Protein AF-A0A353U1T4-F1 (afdb_monomer)

Nearest PDB structures (foldseek):
  1feu-assembly1_A  TM=9.089E-01  e=1.796E-09  Thermus thermophilus
  8fn2-assembly1_X  TM=8.139E-01  e=2.703E-08  Borreliella burgdorferi B31
  4v9h-assembly1_BZ  TM=8.025E-01  e=2.457E-07  Thermus thermophilus HB8
  5nrg-assembly1_S  TM=9.027E-01  e=6.946E-06  Staphylococcus aureus subsp. aureus NCTC 8325
  6osi-assembly2_YZ  TM=8.821E-01  e=4.758E-06  Thermus thermophilus HB8

Secondary structure (DSSP, 8-state):
-EE-TTT--EEE-------TTS-EEEEEEEEEES--HHHHTTPEEEES-SEEEEEE-TTT--SSEEEE-TT--TT-EEEGGG---TT-EE-S-TT-EEEEEEPPHHHHHHHTTT-

Sequence (115 aa):
TQFHPVSDELIHIDFLQVFEDVPIVVELPVKLEGLAEGVKAGGKLALEQRKLRVKGLIKDLPDQLIVNISKLALGKTIQVGDLQYPNLELLNAKHSVVSSVKLTRAARAAQQKED

Structure (mmCIF, N/CA/C/O backbone):
data_AF-A0A353U1T4-F1
#
_entry.id   AF-A0A353U1T4-F1
#
loop_
_atom_site.group_PDB
_atom_site.id
_atom_site.type_symbol
_atom_site.label_atom_id
_atom_site.label_alt_id
_atom_site.label_comp_id
_atom_site.label_asym_id
_atom_site.label_entity_id
_atom_site.label_seq_id
_atom_si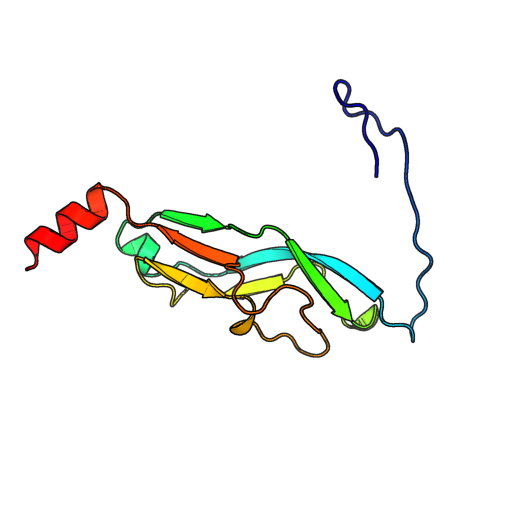te.pdbx_PDB_ins_code
_atom_site.Cartn_x
_atom_site.Cartn_y
_atom_site.Cartn_z
_atom_site.occupancy
_atom_site.B_iso_or_equiv
_atom_site.auth_seq_id
_atom_site.auth_comp_id
_atom_site.auth_asym_id
_atom_site.auth_atom_id
_atom_site.pdbx_PDB_model_num
ATOM 1 N N . THR A 1 1 ? -18.949 2.078 1.351 1.00 84.81 1 THR A N 1
ATOM 2 C CA . THR A 1 1 ? -20.004 2.965 0.825 1.00 84.81 1 THR A CA 1
ATOM 3 C C . THR A 1 1 ? -20.506 2.403 -0.479 1.00 84.81 1 THR A C 1
ATOM 5 O O . THR A 1 1 ? -19.737 1.777 -1.205 1.00 84.81 1 THR A O 1
ATOM 8 N N . GLN A 1 2 ? -21.791 2.586 -0.752 1.00 92.06 2 GLN A N 1
ATOM 9 C CA . GLN A 1 2 ? -22.424 2.135 -1.984 1.00 92.06 2 GLN A CA 1
ATOM 10 C C . GLN A 1 2 ? -22.903 3.351 -2.768 1.00 92.06 2 GLN A C 1
ATOM 12 O O . GLN A 1 2 ? -23.599 4.208 -2.220 1.00 92.06 2 GLN A O 1
ATOM 17 N N . PHE A 1 3 ? -22.536 3.395 -4.044 1.00 95.56 3 PHE A N 1
ATOM 18 C CA . PHE A 1 3 ? -22.961 4.419 -4.990 1.00 95.56 3 PHE A CA 1
ATOM 19 C C . PHE A 1 3 ? -23.870 3.799 -6.049 1.00 95.56 3 PHE A C 1
ATOM 21 O O . PHE A 1 3 ? -23.743 2.612 -6.368 1.00 95.56 3 PHE A O 1
ATOM 28 N N . HIS A 1 4 ? -24.790 4.594 -6.587 1.00 95.69 4 HIS A N 1
ATOM 29 C CA . HIS A 1 4 ? -25.603 4.202 -7.726 1.00 95.69 4 HIS A CA 1
ATOM 30 C C . HIS A 1 4 ? -24.699 4.028 -8.955 1.00 95.69 4 HIS A C 1
ATOM 32 O O . HIS A 1 4 ? -23.968 4.954 -9.297 1.00 95.69 4 HIS A O 1
ATOM 38 N N . PRO A 1 5 ? -24.767 2.899 -9.683 1.00 93.19 5 PRO A N 1
ATOM 39 C CA . PRO A 1 5 ? -23.797 2.544 -10.730 1.00 93.19 5 PRO A CA 1
ATOM 40 C C . PRO A 1 5 ? -23.817 3.433 -11.990 1.00 93.19 5 PRO A C 1
ATOM 42 O O . PRO A 1 5 ? -23.103 3.138 -12.943 1.00 93.19 5 PRO A O 1
ATOM 45 N N . VAL A 1 6 ? -24.658 4.473 -12.029 1.00 96.25 6 VAL A N 1
ATOM 46 C CA . VAL A 1 6 ? -24.873 5.332 -13.213 1.00 96.25 6 VAL A CA 1
ATOM 47 C C . VAL A 1 6 ? -24.873 6.810 -12.837 1.00 96.25 6 VAL A C 1
ATOM 49 O O . VAL A 1 6 ? -24.187 7.589 -13.486 1.00 96.25 6 VAL A O 1
ATOM 52 N N . SER A 1 7 ? -25.635 7.206 -11.811 1.00 95.25 7 SER A N 1
ATOM 53 C CA . SER A 1 7 ? -25.712 8.599 -11.362 1.00 95.25 7 SER A CA 1
ATOM 54 C C . SER A 1 7 ? -24.599 9.001 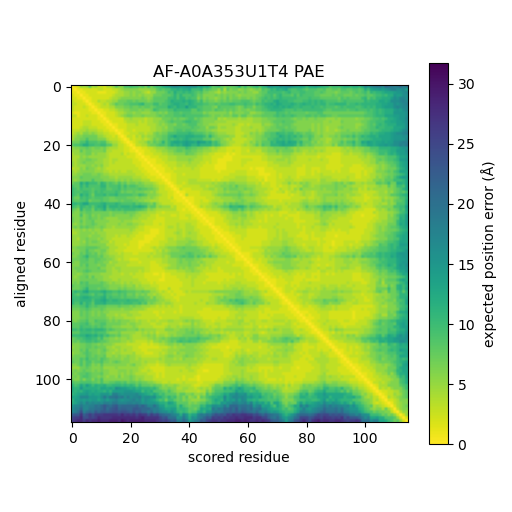-10.390 1.00 95.25 7 SER A C 1
ATOM 56 O O . SER A 1 7 ? -24.516 10.178 -10.057 1.00 95.25 7 SER A O 1
ATOM 58 N N . ASP A 1 8 ? -23.770 8.058 -9.915 1.00 92.31 8 ASP A N 1
ATOM 59 C CA . ASP A 1 8 ? -22.790 8.264 -8.831 1.00 92.31 8 ASP A CA 1
ATOM 60 C C . ASP A 1 8 ? -23.407 8.851 -7.539 1.00 92.31 8 ASP A C 1
ATOM 62 O O . ASP A 1 8 ? -22.711 9.370 -6.665 1.00 92.31 8 ASP A O 1
ATOM 66 N N . GLU A 1 9 ? -24.727 8.732 -7.369 1.00 95.31 9 GLU A N 1
ATOM 67 C CA . GLU A 1 9 ? -25.429 9.161 -6.160 1.00 95.31 9 GLU A CA 1
ATOM 68 C C . GLU A 1 9 ? -25.163 8.199 -4.997 1.00 95.31 9 GLU A C 1
ATOM 70 O O . GLU A 1 9 ? -25.078 6.979 -5.164 1.00 95.31 9 GLU A O 1
ATOM 75 N N . LEU A 1 10 ? -25.041 8.744 -3.787 1.00 94.44 10 LEU A N 1
ATOM 76 C CA . LEU A 1 10 ? -24.813 7.961 -2.577 1.00 94.44 10 LEU A CA 1
ATOM 77 C C . LEU A 1 10 ? -26.089 7.200 -2.171 1.00 94.44 10 LEU A C 1
ATOM 79 O O . LEU A 1 10 ? -27.107 7.820 -1.877 1.00 94.44 10 LEU A O 1
ATOM 83 N N . ILE A 1 11 ? -26.008 5.868 -2.079 1.00 96.12 11 ILE A N 1
ATOM 84 C CA . ILE A 1 11 ? -27.121 5.001 -1.646 1.00 96.12 11 ILE A CA 1
ATOM 85 C C . ILE A 1 11 ? -26.977 4.613 -0.169 1.00 96.12 11 ILE A C 1
ATOM 87 O O . ILE A 1 11 ? -27.962 4.588 0.565 1.00 96.12 11 ILE A O 1
ATOM 91 N N . HIS A 1 12 ? -25.757 4.280 0.267 1.00 95.12 12 HIS A N 1
ATOM 92 C CA . HIS A 1 12 ? -25.520 3.718 1.599 1.00 95.12 12 HIS A CA 1
ATOM 93 C C . HIS A 1 12 ? -24.139 4.067 2.167 1.00 95.12 12 HIS A C 1
ATOM 95 O O . HIS A 1 12 ? -23.117 3.997 1.464 1.00 95.12 12 HIS A O 1
ATOM 101 N N . ILE A 1 13 ? -24.106 4.370 3.468 1.00 94.19 13 ILE A N 1
ATOM 102 C CA . ILE A 1 13 ? -22.888 4.556 4.262 1.00 94.19 13 ILE A CA 1
ATOM 103 C C . ILE A 1 13 ? -22.939 3.648 5.485 1.00 94.19 13 ILE A C 1
ATOM 105 O O . ILE A 1 13 ? -23.894 3.686 6.253 1.00 94.19 13 ILE A O 1
ATOM 109 N N . ASP A 1 14 ? -21.845 2.917 5.680 1.00 93.06 14 ASP A N 1
ATOM 110 C CA . ASP A 1 14 ? -21.564 2.156 6.888 1.00 93.06 14 ASP A CA 1
ATOM 111 C C . ASP A 1 14 ? -20.581 2.923 7.765 1.00 93.06 14 ASP A C 1
ATOM 113 O O . ASP A 1 14 ? -19.547 3.395 7.279 1.00 93.06 14 ASP A O 1
ATOM 117 N N . PHE A 1 15 ? -20.877 2.996 9.061 1.00 91.06 15 PHE A N 1
ATOM 118 C CA . PHE A 1 15 ? -19.954 3.508 10.066 1.00 91.06 15 PHE A CA 1
ATOM 119 C C . PHE A 1 15 ? -19.459 2.362 10.938 1.00 91.06 15 PHE A C 1
ATOM 121 O O . PHE A 1 15 ? -20.243 1.561 11.443 1.00 91.06 15 PHE A O 1
ATOM 128 N N . LEU A 1 16 ? -18.145 2.308 11.137 1.00 87.69 16 LEU A N 1
ATOM 129 C CA . LEU A 1 16 ? -17.519 1.404 12.089 1.00 87.69 16 LEU A CA 1
ATOM 130 C C . LEU A 1 16 ? -17.207 2.187 13.364 1.00 87.69 16 LEU A C 1
ATOM 132 O O . LEU A 1 16 ? -16.438 3.147 13.325 1.00 87.69 16 LEU A O 1
ATOM 136 N N . GLN A 1 17 ? -17.785 1.776 14.493 1.00 90.38 17 GLN A N 1
ATOM 137 C CA . GLN A 1 17 ? -17.376 2.299 15.793 1.00 90.38 17 GLN A CA 1
ATOM 138 C C . GLN A 1 17 ? -15.980 1.767 16.132 1.00 90.38 17 GLN A C 1
ATOM 140 O O . GLN A 1 17 ? -15.739 0.560 16.082 1.00 90.38 17 GLN A O 1
ATOM 145 N N . VAL A 1 18 ? -15.069 2.672 16.483 1.00 88.19 18 VAL A N 1
ATOM 146 C CA . VAL A 1 18 ? -13.686 2.349 16.845 1.00 88.19 18 VAL A CA 1
ATOM 147 C C . VAL A 1 18 ? -13.447 2.622 18.328 1.00 88.19 18 VAL A C 1
ATOM 149 O O . VAL A 1 18 ? -14.012 3.558 18.892 1.00 88.19 18 VAL A O 1
ATOM 152 N N . PHE A 1 19 ? -12.607 1.800 18.952 1.00 91.31 19 PHE A N 1
ATOM 153 C CA . PHE A 1 19 ? -12.133 1.980 20.324 1.00 91.31 19 PHE A CA 1
ATOM 154 C C . PHE A 1 19 ? -10.623 2.208 20.294 1.00 91.31 19 PHE A C 1
ATOM 156 O O . PHE A 1 19 ? -9.934 1.610 19.470 1.00 91.31 19 PHE A O 1
ATOM 163 N N . GLU A 1 20 ? -10.103 3.054 21.184 1.00 87.25 20 GLU A N 1
ATOM 164 C CA . GLU A 1 20 ? -8.684 3.442 21.158 1.00 87.25 20 GLU A CA 1
ATOM 165 C C . GLU A 1 20 ? -7.724 2.269 21.390 1.00 87.25 20 GLU A C 1
ATOM 167 O O . GLU A 1 20 ? -6.639 2.253 20.812 1.00 87.25 20 GLU A O 1
ATOM 172 N N . ASP A 1 21 ? -8.146 1.282 22.182 1.00 90.38 21 ASP A N 1
ATOM 173 C CA . ASP A 1 21 ? -7.306 0.160 22.615 1.00 90.38 21 ASP A CA 1
ATOM 174 C C . ASP A 1 21 ? -7.501 -1.110 21.770 1.00 90.38 21 ASP A C 1
ATOM 176 O O . ASP A 1 21 ? -6.866 -2.137 22.018 1.00 90.38 21 ASP A O 1
ATOM 180 N N . VAL A 1 22 ? -8.394 -1.070 20.775 1.00 90.69 22 VAL A N 1
ATOM 181 C CA . VAL A 1 22 ? -8.715 -2.232 19.940 1.00 90.69 22 VAL A CA 1
ATOM 182 C C . VAL A 1 22 ? -8.076 -2.062 18.561 1.00 90.69 22 VAL A C 1
ATOM 184 O O . VAL A 1 22 ? -8.418 -1.118 17.846 1.00 90.69 22 VAL A O 1
ATOM 187 N N . PRO A 1 23 ? -7.179 -2.974 18.137 1.00 91.62 23 PRO A N 1
ATOM 188 C CA . PRO A 1 23 ? -6.598 -2.906 16.807 1.00 91.62 23 PRO A CA 1
ATOM 189 C C . PRO A 1 23 ? -7.657 -3.211 15.748 1.00 91.62 23 PRO A C 1
ATOM 191 O O . PRO A 1 23 ? -8.372 -4.214 15.830 1.00 91.62 23 PRO A O 1
ATOM 194 N N . ILE A 1 24 ? -7.714 -2.370 14.721 1.00 92.56 24 ILE A N 1
ATOM 195 C CA . ILE A 1 24 ? -8.652 -2.503 13.607 1.00 92.56 24 ILE A CA 1
ATOM 196 C C . ILE A 1 24 ? -7.918 -2.880 12.326 1.00 92.56 24 ILE A C 1
ATOM 198 O O . ILE A 1 24 ? -6.722 -2.632 12.171 1.00 92.56 24 ILE A O 1
ATOM 202 N N . VAL A 1 25 ? -8.653 -3.495 11.401 1.00 93.19 25 VAL A N 1
ATOM 203 C CA . VAL A 1 25 ? -8.150 -3.836 10.070 1.00 93.19 25 VAL A CA 1
ATOM 204 C C . VAL A 1 25 ? -8.713 -2.845 9.065 1.00 93.19 25 VAL A C 1
ATOM 206 O O . VAL A 1 25 ? -9.928 -2.776 8.888 1.00 93.19 25 VAL A O 1
ATOM 209 N N . VAL A 1 26 ? -7.836 -2.106 8.390 1.00 92.38 26 VAL A N 1
ATOM 210 C CA . VAL A 1 26 ? -8.210 -1.057 7.431 1.00 92.38 26 VAL A CA 1
ATOM 211 C C . VAL A 1 26 ? -7.442 -1.249 6.126 1.00 92.38 26 VAL A C 1
ATOM 213 O O . VAL A 1 26 ? -6.312 -1.738 6.110 1.00 92.38 26 VAL A O 1
ATOM 216 N N . GLU A 1 27 ? -8.068 -0.884 5.009 1.00 93.19 27 GLU A N 1
ATOM 217 C CA . GLU A 1 27 ? -7.390 -0.771 3.719 1.00 93.19 27 GLU A CA 1
ATOM 218 C C . GLU A 1 27 ? -6.846 0.642 3.526 1.00 93.19 27 GLU A C 1
ATOM 220 O O . GLU A 1 27 ? -7.612 1.579 3.297 1.00 93.19 27 GLU A O 1
ATOM 225 N N . LEU A 1 28 ? -5.522 0.781 3.567 1.00 93.38 28 LEU A N 1
ATOM 226 C CA . LEU A 1 28 ? -4.850 2.056 3.339 1.00 93.38 28 LEU A CA 1
ATOM 227 C C . LEU A 1 28 ? -4.322 2.157 1.904 1.00 93.38 28 LEU A C 1
ATOM 229 O O . LEU A 1 28 ? -3.799 1.172 1.370 1.00 93.38 28 LEU A O 1
ATOM 233 N N . PRO A 1 29 ? -4.438 3.331 1.261 1.00 95.44 29 PRO A N 1
ATOM 234 C CA . PRO A 1 29 ? -3.884 3.561 -0.064 1.00 95.44 29 PRO A CA 1
ATOM 235 C C . PRO A 1 29 ? -2.352 3.600 -0.035 1.00 95.44 29 PRO A C 1
ATOM 237 O O . PRO A 1 29 ? -1.736 4.092 0.910 1.00 95.44 29 PRO A O 1
ATOM 240 N N . VAL A 1 30 ? -1.736 3.117 -1.112 1.00 94.69 30 VAL A N 1
ATOM 241 C CA . VAL A 1 30 ? -0.281 3.137 -1.303 1.00 94.69 30 VAL A CA 1
ATOM 242 C C . VAL A 1 30 ? 0.120 4.374 -2.102 1.00 94.69 30 VAL A C 1
ATOM 244 O O . VAL A 1 30 ? -0.404 4.616 -3.192 1.00 94.69 30 VAL A O 1
ATOM 247 N N . LYS A 1 31 ? 1.097 5.126 -1.594 1.00 93.81 31 LYS A N 1
ATOM 248 C CA . LYS A 1 31 ? 1.729 6.255 -2.277 1.00 93.81 31 LYS A CA 1
ATOM 249 C C . LYS A 1 31 ? 3.186 5.932 -2.574 1.00 93.81 31 LYS A C 1
ATOM 251 O O . LYS A 1 31 ? 3.954 5.573 -1.687 1.00 93.81 31 LYS A O 1
ATOM 256 N N . LEU A 1 32 ? 3.568 6.080 -3.837 1.00 93.12 32 LEU A N 1
ATOM 257 C CA . LEU A 1 32 ? 4.947 5.886 -4.270 1.00 93.12 32 LEU A CA 1
ATOM 258 C C . LEU A 1 32 ? 5.720 7.198 -4.117 1.00 93.12 32 LEU A C 1
ATOM 260 O O . LEU A 1 32 ? 5.247 8.245 -4.560 1.00 93.12 32 LEU A O 1
ATOM 264 N N . GLU A 1 33 ? 6.903 7.133 -3.515 1.00 93.50 33 GLU A N 1
ATOM 265 C CA . GLU A 1 33 ? 7.792 8.279 -3.336 1.00 93.50 33 GLU A CA 1
ATOM 266 C C . GLU A 1 33 ? 9.151 8.040 -4.003 1.00 93.50 33 GLU A C 1
ATOM 268 O O . GLU A 1 33 ? 9.753 6.966 -3.894 1.00 93.50 33 GLU A O 1
ATOM 273 N N . GLY A 1 34 ? 9.644 9.072 -4.687 1.00 90.62 34 GLY A N 1
ATOM 274 C CA . GLY A 1 34 ? 10.905 9.047 -5.419 1.00 90.62 34 GLY A CA 1
ATOM 275 C C . GLY A 1 34 ? 10.750 8.707 -6.901 1.00 90.62 34 GLY A C 1
ATOM 276 O O . GLY A 1 34 ? 9.657 8.456 -7.407 1.00 90.62 34 GLY A O 1
ATOM 277 N N . LEU A 1 35 ? 11.879 8.724 -7.610 1.00 88.88 35 LEU A N 1
ATOM 278 C CA . LEU A 1 35 ? 11.958 8.415 -9.036 1.00 88.88 35 LEU A CA 1
ATOM 279 C C . LEU A 1 35 ? 12.813 7.166 -9.231 1.00 88.88 35 LEU A C 1
ATOM 281 O O . LEU A 1 35 ? 14.025 7.207 -9.024 1.00 88.88 35 LEU A O 1
ATOM 285 N N . ALA A 1 36 ? 12.173 6.076 -9.646 1.00 91.50 36 ALA A N 1
ATOM 286 C CA . ALA 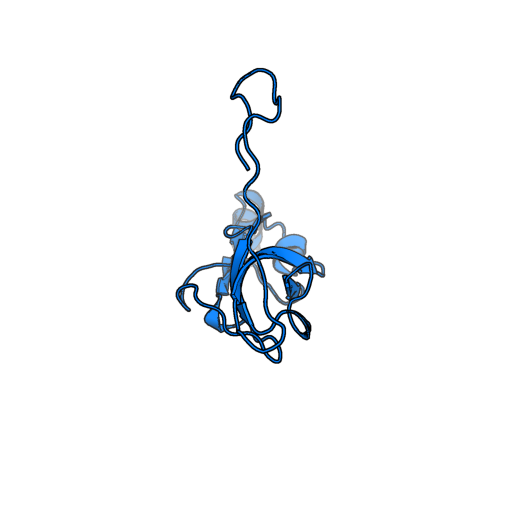A 1 36 ? 12.831 4.797 -9.868 1.00 91.50 36 ALA A CA 1
ATOM 287 C C . ALA A 1 36 ? 13.904 4.872 -10.964 1.00 91.50 36 ALA A C 1
ATOM 289 O O . ALA A 1 36 ? 13.653 5.367 -12.067 1.00 91.50 36 ALA A O 1
ATOM 290 N N . GLU A 1 37 ? 15.082 4.311 -10.693 1.00 90.12 37 GLU A N 1
ATOM 291 C CA . GLU A 1 37 ? 16.163 4.148 -11.676 1.00 90.12 37 GLU A CA 1
ATOM 292 C C . GLU A 1 37 ? 15.694 3.415 -12.936 1.00 90.12 37 GLU A C 1
ATOM 294 O O . GLU A 1 37 ? 15.990 3.837 -14.053 1.00 90.12 37 GLU A O 1
ATOM 299 N N . GLY A 1 38 ? 14.870 2.377 -12.779 1.00 87.12 38 GLY A N 1
ATOM 300 C CA . GLY A 1 38 ? 14.299 1.650 -13.907 1.00 87.12 38 GLY A CA 1
ATOM 301 C C . GLY A 1 38 ? 13.392 2.514 -14.789 1.00 87.12 38 GLY A C 1
ATOM 302 O O . GLY A 1 38 ? 13.303 2.272 -15.988 1.00 87.12 38 GLY A O 1
ATOM 303 N N . VAL A 1 39 ? 12.747 3.547 -14.239 1.00 89.12 39 VAL A N 1
ATOM 304 C CA . VAL A 1 39 ? 11.958 4.499 -15.040 1.00 89.12 39 VAL A CA 1
ATOM 305 C C . VAL A 1 39 ? 12.878 5.425 -15.831 1.00 89.12 39 VAL A C 1
ATOM 307 O O . VAL A 1 39 ? 12.623 5.671 -17.008 1.00 89.12 39 VAL A O 1
ATOM 310 N N . LYS A 1 40 ? 13.990 5.874 -15.233 1.00 88.12 40 LYS A N 1
ATOM 311 C CA . LYS A 1 40 ? 15.018 6.656 -15.944 1.00 88.12 40 LYS A CA 1
ATOM 312 C C . LYS A 1 40 ? 15.636 5.869 -17.103 1.00 88.12 40 LYS A C 1
ATOM 314 O O . LYS A 1 40 ? 15.900 6.445 -18.150 1.00 88.12 40 LYS A O 1
ATOM 319 N N . ALA A 1 41 ? 15.783 4.555 -16.945 1.00 86.75 41 ALA A N 1
ATOM 320 C CA . ALA A 1 41 ? 16.244 3.635 -17.986 1.00 86.75 41 ALA A CA 1
ATOM 321 C C . ALA A 1 41 ? 15.176 3.294 -19.058 1.00 86.75 41 ALA A C 1
ATOM 323 O O . ALA A 1 41 ? 15.377 2.397 -19.873 1.00 86.75 41 ALA A O 1
ATOM 324 N N . GLY A 1 42 ? 14.021 3.973 -19.069 1.00 86.06 42 GLY A N 1
ATOM 325 C CA . GLY A 1 42 ? 12.965 3.775 -20.072 1.00 86.06 42 GLY A CA 1
ATOM 326 C C . GLY A 1 42 ? 11.945 2.678 -19.735 1.00 86.06 42 GLY A C 1
ATOM 327 O O . GLY A 1 42 ? 11.153 2.272 -20.594 1.00 86.06 42 GLY A O 1
ATOM 328 N N . GLY A 1 43 ? 11.947 2.177 -18.499 1.00 88.94 43 GLY A N 1
ATOM 329 C CA . GLY A 1 43 ? 10.926 1.274 -17.972 1.00 88.94 43 GLY A CA 1
ATOM 330 C C . GLY A 1 43 ? 9.622 1.991 -17.613 1.00 88.94 43 GLY A C 1
ATOM 331 O O . GLY A 1 43 ? 9.588 3.195 -17.364 1.00 88.94 43 GLY A O 1
ATOM 332 N N . LYS A 1 44 ? 8.521 1.237 -17.556 1.00 90.50 44 LYS A N 1
ATOM 333 C CA . LYS A 1 44 ? 7.205 1.746 -17.147 1.00 90.50 44 LYS A CA 1
ATOM 334 C C . LYS A 1 44 ? 6.894 1.315 -15.718 1.00 90.50 44 LYS A C 1
ATOM 336 O O . LYS A 1 44 ? 6.791 0.121 -15.447 1.00 90.50 44 LYS A O 1
ATOM 341 N N . LEU A 1 45 ? 6.684 2.279 -14.827 1.00 92.38 45 LEU A N 1
ATOM 342 C CA . LEU A 1 45 ? 6.222 2.015 -13.466 1.00 92.38 45 LEU A CA 1
ATOM 343 C C . LEU A 1 45 ? 4.769 1.518 -13.476 1.00 92.38 45 LEU A C 1
ATOM 345 O O . LEU A 1 45 ? 3.910 2.098 -14.144 1.00 92.38 45 LEU A O 1
ATOM 349 N N . ALA A 1 46 ? 4.496 0.457 -12.725 1.00 91.75 46 ALA A N 1
ATOM 350 C CA . ALA A 1 46 ? 3.169 -0.101 -12.524 1.00 91.75 46 ALA A CA 1
ATOM 351 C C . ALA A 1 46 ? 2.903 -0.285 -11.025 1.00 91.75 46 ALA A C 1
ATOM 353 O O . ALA A 1 46 ? 3.618 -1.021 -10.345 1.00 91.75 46 ALA A O 1
ATOM 354 N N . LEU A 1 47 ? 1.856 0.381 -10.535 1.00 93.31 47 LEU A N 1
ATOM 355 C CA . LEU A 1 47 ? 1.306 0.177 -9.198 1.00 93.31 47 LEU A CA 1
ATOM 356 C C . LEU A 1 47 ? 0.259 -0.939 -9.279 1.00 93.31 47 LEU A C 1
ATOM 358 O O . LEU A 1 47 ? -0.846 -0.708 -9.770 1.00 93.31 47 LEU A O 1
ATOM 362 N N . GLU A 1 48 ? 0.630 -2.140 -8.842 1.00 92.62 48 GLU A N 1
ATOM 363 C CA . GLU A 1 48 ? -0.228 -3.329 -8.924 1.00 92.62 48 GLU A CA 1
ATOM 364 C C . GLU A 1 48 ? -1.234 -3.349 -7.765 1.00 92.62 48 GLU A C 1
ATOM 366 O O . GLU A 1 48 ? -2.429 -3.561 -7.970 1.00 92.62 48 GLU A O 1
ATOM 371 N N . GLN A 1 49 ? -0.780 -3.030 -6.549 1.00 92.88 49 GLN A N 1
ATOM 372 C CA . GLN A 1 49 ? -1.652 -2.895 -5.383 1.00 92.88 49 GLN A CA 1
ATOM 373 C C . GLN A 1 49 ? -1.823 -1.427 -5.010 1.00 92.88 49 GLN A C 1
ATOM 375 O O . GLN A 1 49 ? -0.925 -0.791 -4.467 1.00 92.88 49 GLN A O 1
ATOM 380 N N . ARG A 1 50 ? -3.017 -0.890 -5.276 1.00 93.12 50 ARG A N 1
ATOM 381 C CA . ARG A 1 50 ? -3.376 0.487 -4.898 1.00 93.12 50 ARG A CA 1
ATOM 382 C C . ARG A 1 50 ? -3.662 0.647 -3.408 1.00 93.12 50 ARG A C 1
ATOM 384 O O . ARG A 1 50 ? -3.580 1.760 -2.901 1.00 93.12 50 ARG A O 1
ATOM 391 N N . LYS A 1 51 ? -4.037 -0.442 -2.738 1.00 94.31 51 LYS A N 1
ATOM 392 C CA . LYS A 1 51 ? -4.370 -0.485 -1.315 1.00 94.31 51 LYS A CA 1
ATOM 393 C C . LYS A 1 51 ? -3.756 -1.722 -0.672 1.00 94.31 51 LYS A C 1
ATOM 395 O O . LYS A 1 51 ? -3.675 -2.767 -1.321 1.00 94.31 51 LYS A O 1
ATOM 400 N N . LEU A 1 52 ? -3.371 -1.606 0.594 1.00 94.12 52 LEU A N 1
ATOM 401 C CA . LEU A 1 52 ? -2.913 -2.719 1.424 1.00 94.12 52 LEU A CA 1
ATOM 402 C C . LEU A 1 52 ? -3.769 -2.812 2.685 1.00 94.12 52 LEU A C 1
ATOM 404 O O . LEU A 1 52 ? -4.177 -1.799 3.253 1.00 94.12 52 LEU A O 1
ATOM 408 N N . ARG A 1 53 ? -4.034 -4.045 3.114 1.00 93.75 53 ARG A N 1
ATOM 409 C CA . ARG A 1 53 ? -4.732 -4.355 4.358 1.00 93.75 53 ARG A CA 1
ATOM 410 C C . ARG A 1 53 ? -3.720 -4.336 5.491 1.00 93.75 53 ARG A C 1
ATOM 412 O O . ARG A 1 53 ? -2.812 -5.169 5.534 1.00 93.75 53 ARG A O 1
ATOM 419 N N . VAL A 1 54 ? -3.911 -3.400 6.406 1.00 94.06 54 VAL A N 1
ATOM 420 C CA . VAL A 1 54 ? -3.083 -3.241 7.598 1.00 94.06 54 VAL A CA 1
ATOM 421 C C . VAL A 1 54 ? -3.912 -3.477 8.846 1.00 94.06 54 VAL A C 1
ATOM 423 O O . VAL A 1 54 ? -5.125 -3.254 8.848 1.00 94.06 54 VAL A O 1
ATOM 426 N N . LYS A 1 55 ? -3.248 -3.916 9.907 1.00 93.38 55 LYS A N 1
ATOM 427 C CA . LYS A 1 55 ? -3.804 -4.026 11.246 1.00 93.38 55 LYS A CA 1
ATOM 428 C C . LYS A 1 55 ? -2.967 -3.183 12.198 1.00 93.38 55 LYS A C 1
ATOM 430 O O . LYS A 1 55 ? -1.744 -3.301 12.212 1.00 93.38 55 LYS A O 1
ATOM 435 N N . GLY A 1 56 ? -3.630 -2.345 12.981 1.00 93.31 56 GLY A N 1
ATOM 436 C CA . GLY A 1 56 ? -2.975 -1.439 13.919 1.00 93.31 56 GLY A CA 1
ATOM 437 C C . GLY A 1 56 ? -3.978 -0.722 14.812 1.00 93.31 56 GLY A C 1
ATOM 438 O O . GLY A 1 56 ? -5.192 -0.849 14.624 1.00 93.31 56 GLY A O 1
ATOM 439 N N . LEU A 1 57 ? -3.465 0.009 15.799 1.00 92.56 57 LEU A N 1
ATOM 440 C CA . LEU A 1 57 ? -4.274 0.909 16.619 1.00 92.56 57 LEU A CA 1
ATOM 441 C C . LEU A 1 57 ? -4.628 2.166 15.826 1.00 92.56 57 LEU A C 1
ATOM 443 O O . LEU A 1 57 ? -3.884 2.593 14.945 1.00 92.56 57 LEU A O 1
ATOM 447 N N . ILE A 1 58 ? -5.746 2.799 16.181 1.00 88.31 58 ILE A N 1
ATOM 448 C CA . ILE A 1 58 ? -6.217 4.006 15.489 1.00 88.31 58 ILE A CA 1
ATOM 449 C C . ILE A 1 58 ? -5.202 5.157 15.546 1.00 88.31 58 ILE A C 1
ATOM 451 O O . ILE A 1 58 ? -5.091 5.922 14.597 1.00 88.31 58 ILE A O 1
ATOM 455 N N . LYS A 1 59 ? -4.426 5.243 16.635 1.00 90.00 59 LYS A N 1
ATOM 456 C CA . LYS A 1 59 ? -3.407 6.281 16.856 1.00 90.00 59 LYS A CA 1
ATOM 457 C C . LYS A 1 59 ? -2.194 6.133 15.933 1.00 90.00 59 LYS A C 1
ATOM 459 O O . LYS A 1 59 ? -1.531 7.124 15.651 1.00 90.00 59 LYS A O 1
ATOM 464 N N . ASP A 1 60 ? -1.924 4.914 15.473 1.00 90.38 60 ASP A N 1
ATOM 465 C CA . ASP A 1 60 ? -0.760 4.576 14.651 1.00 90.38 60 ASP A CA 1
ATOM 466 C C . ASP A 1 60 ? -1.104 4.432 13.160 1.00 90.38 60 ASP A C 1
ATOM 468 O O . ASP A 1 60 ? -0.201 4.275 12.340 1.00 90.38 60 ASP A O 1
ATOM 472 N N . LEU A 1 61 ? -2.391 4.455 12.790 1.00 90.31 61 LEU A N 1
ATOM 473 C CA . LEU A 1 61 ? -2.834 4.299 11.405 1.00 90.31 61 LEU A CA 1
ATOM 474 C C . LEU A 1 61 ? -2.588 5.589 10.600 1.00 90.31 61 LEU A C 1
ATOM 476 O O . LEU A 1 61 ? -3.231 6.603 10.873 1.00 90.31 61 LEU A O 1
ATOM 480 N N . PRO A 1 62 ? -1.703 5.572 9.585 1.00 91.44 62 PRO A N 1
ATOM 481 C CA . PRO A 1 62 ? -1.491 6.720 8.715 1.00 91.44 62 PRO A CA 1
ATOM 482 C C . PRO A 1 62 ? -2.585 6.810 7.647 1.00 91.44 62 PRO A C 1
ATOM 484 O O . PRO A 1 62 ? -3.197 5.809 7.278 1.00 91.44 62 PRO A O 1
ATOM 487 N N . ASP A 1 63 ? -2.752 7.987 7.045 1.00 90.25 63 ASP A N 1
ATOM 488 C CA . ASP A 1 63 ? -3.681 8.166 5.919 1.00 90.25 63 ASP A CA 1
ATOM 489 C C . ASP A 1 63 ? -3.234 7.409 4.657 1.00 90.25 63 ASP A C 1
ATOM 491 O O . ASP A 1 63 ? -4.053 7.026 3.818 1.00 90.25 63 ASP A O 1
ATOM 495 N N . GLN A 1 64 ? -1.919 7.240 4.478 1.00 92.94 64 GLN A N 1
ATOM 496 C CA . GLN A 1 64 ? -1.312 6.646 3.287 1.00 92.94 64 GLN A CA 1
ATOM 497 C C . GLN A 1 64 ? -0.045 5.867 3.643 1.00 92.94 64 GLN A C 1
ATOM 499 O O . GLN A 1 64 ? 0.749 6.290 4.483 1.00 92.94 64 GLN A O 1
ATOM 504 N N . LEU A 1 65 ? 0.185 4.760 2.939 1.00 92.50 65 LEU A N 1
ATOM 505 C CA . LEU A 1 65 ? 1.404 3.965 3.051 1.00 92.50 65 LEU A CA 1
ATOM 506 C C . LEU A 1 65 ? 2.428 4.438 2.027 1.00 92.50 65 LEU A C 1
ATOM 508 O O . LEU A 1 65 ? 2.247 4.259 0.821 1.00 92.50 65 LEU A O 1
ATOM 512 N N . ILE A 1 66 ? 3.508 5.041 2.512 1.00 92.75 66 ILE A N 1
ATOM 513 C CA . ILE A 1 66 ? 4.591 5.533 1.663 1.00 92.75 66 ILE A CA 1
ATOM 514 C C . ILE A 1 66 ? 5.512 4.365 1.303 1.00 92.75 66 ILE A C 1
ATOM 516 O O . ILE A 1 66 ? 5.947 3.608 2.172 1.00 92.75 66 ILE A O 1
ATOM 520 N N . VAL A 1 67 ? 5.807 4.214 0.013 1.00 92.62 67 VAL A N 1
ATOM 521 C CA . VAL A 1 67 ? 6.734 3.210 -0.520 1.00 92.62 67 VAL A CA 1
ATOM 522 C C . VAL A 1 67 ? 7.802 3.916 -1.344 1.00 92.62 67 VAL A C 1
ATOM 524 O O . VAL A 1 67 ? 7.506 4.524 -2.374 1.00 92.62 67 VAL A O 1
ATOM 527 N N . ASN A 1 68 ? 9.058 3.814 -0.908 1.00 91.62 68 ASN A N 1
ATOM 528 C CA . ASN A 1 68 ? 10.182 4.397 -1.632 1.00 91.62 68 ASN A CA 1
ATOM 529 C C . ASN A 1 68 ? 10.541 3.534 -2.851 1.00 91.62 68 ASN A C 1
ATOM 531 O O . ASN A 1 68 ? 10.876 2.358 -2.711 1.00 91.62 68 ASN A O 1
ATOM 535 N N . ILE A 1 69 ? 10.507 4.131 -4.043 1.00 92.75 69 ILE A N 1
ATOM 536 C CA . ILE A 1 69 ? 10.797 3.442 -5.310 1.00 92.75 69 ILE A CA 1
ATOM 537 C C . ILE A 1 69 ? 12.133 3.846 -5.935 1.00 92.75 69 ILE A C 1
ATOM 539 O O . ILE A 1 69 ? 12.446 3.395 -7.030 1.00 92.75 69 ILE A O 1
ATOM 543 N N . SER A 1 70 ? 12.937 4.680 -5.274 1.00 90.44 70 SER A N 1
ATOM 544 C CA . SER A 1 70 ? 14.131 5.290 -5.883 1.00 90.44 70 SER A CA 1
ATOM 545 C C . SER A 1 70 ? 15.133 4.247 -6.389 1.00 90.44 70 SER A C 1
ATOM 547 O O . SER A 1 70 ? 15.639 4.368 -7.498 1.00 90.44 70 SER A O 1
ATOM 549 N N . LYS A 1 71 ? 15.336 3.171 -5.619 1.00 88.25 71 LYS A N 1
ATOM 550 C CA . LYS A 1 71 ? 16.260 2.066 -5.937 1.00 88.25 71 LYS A CA 1
ATOM 551 C C . LYS A 1 71 ? 15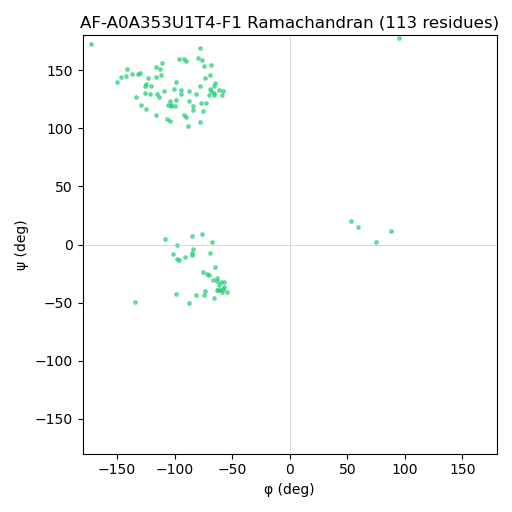.650 0.979 -6.836 1.00 88.25 71 LYS A C 1
ATOM 553 O O . LYS A 1 71 ? 16.237 -0.087 -7.008 1.00 88.25 71 LYS A O 1
ATOM 558 N N . LEU A 1 72 ? 14.438 1.187 -7.358 1.00 90.50 72 LEU A N 1
ATOM 559 C CA . LEU A 1 72 ? 13.741 0.173 -8.141 1.00 90.50 72 LEU A CA 1
ATOM 560 C C . LEU A 1 72 ? 14.304 0.120 -9.568 1.00 90.50 72 LEU A C 1
ATOM 562 O O . LEU A 1 72 ? 14.033 0.994 -10.395 1.00 90.50 72 LEU A O 1
ATOM 566 N N . ALA A 1 73 ? 15.092 -0.917 -9.846 1.00 89.12 73 ALA A N 1
ATOM 567 C CA . ALA A 1 73 ? 15.701 -1.146 -11.152 1.00 89.12 73 ALA A CA 1
ATOM 568 C C . ALA A 1 73 ? 14.712 -1.729 -12.182 1.00 89.12 73 ALA A C 1
ATOM 570 O O . ALA A 1 73 ? 13.604 -2.167 -11.861 1.00 89.12 73 ALA A O 1
ATOM 571 N N . LEU A 1 74 ? 15.133 -1.745 -13.447 1.00 88.00 74 LEU A N 1
ATOM 572 C CA . LEU A 1 74 ? 14.359 -2.279 -14.567 1.00 88.00 74 LEU A CA 1
ATOM 573 C C . LEU A 1 74 ? 14.022 -3.768 -14.342 1.00 88.00 74 LEU A C 1
ATOM 575 O O . LEU A 1 74 ? 14.903 -4.572 -14.044 1.00 88.00 74 LEU A O 1
ATOM 579 N N . GLY A 1 75 ? 12.747 -4.148 -14.467 1.00 84.94 75 GLY A N 1
ATOM 580 C CA . GLY A 1 75 ? 12.299 -5.537 -14.298 1.00 84.94 75 GLY A CA 1
ATOM 581 C C . GLY A 1 75 ? 12.239 -6.028 -12.847 1.00 84.94 75 GLY A C 1
ATOM 582 O O . GLY A 1 75 ? 11.906 -7.190 -12.618 1.00 84.94 75 GLY A O 1
ATOM 583 N N . LYS A 1 76 ? 12.545 -5.173 -11.863 1.00 89.75 76 LYS A N 1
ATOM 584 C CA . LYS A 1 76 ? 12.434 -5.501 -10.437 1.00 89.75 76 LYS A CA 1
ATOM 585 C C . LYS A 1 76 ? 11.065 -5.111 -9.876 1.00 89.75 76 LYS A C 1
ATOM 587 O O . LYS A 1 76 ? 10.338 -4.281 -10.432 1.00 89.75 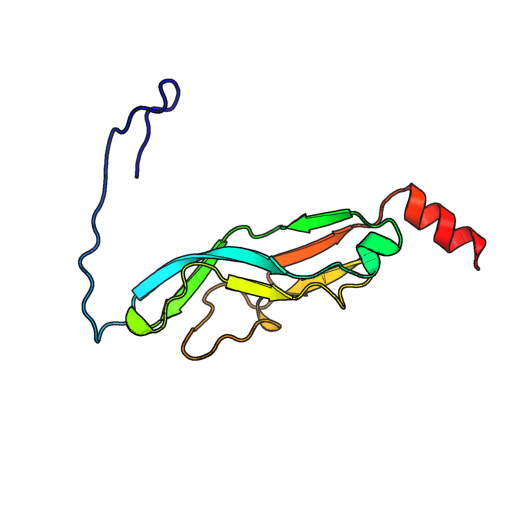76 LYS A O 1
ATOM 592 N N . THR A 1 77 ? 10.727 -5.738 -8.756 1.00 93.06 77 THR A N 1
ATOM 593 C CA . THR A 1 77 ? 9.450 -5.596 -8.052 1.00 93.06 77 THR A CA 1
ATOM 594 C C .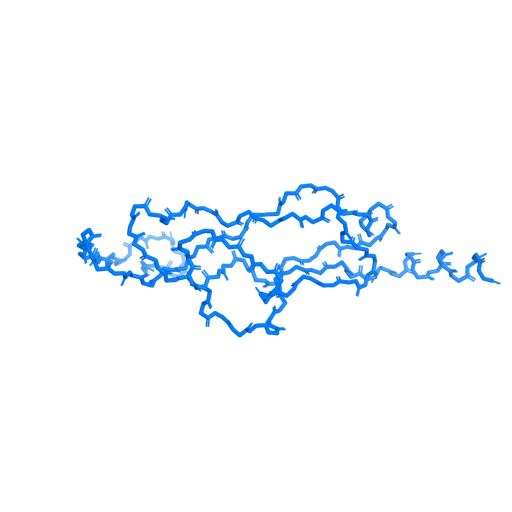 THR A 1 77 ? 9.693 -5.366 -6.568 1.00 93.06 77 THR A C 1
ATOM 596 O O . THR A 1 77 ? 10.622 -5.952 -6.021 1.00 93.06 77 THR A O 1
ATOM 599 N N . ILE A 1 78 ? 8.829 -4.586 -5.923 1.00 92.44 78 ILE A N 1
ATOM 600 C CA . ILE A 1 78 ? 8.765 -4.454 -4.463 1.00 92.44 78 ILE A CA 1
ATOM 601 C C . ILE A 1 78 ? 7.640 -5.354 -3.969 1.00 92.44 78 ILE A C 1
ATOM 603 O O . ILE A 1 78 ? 6.500 -5.223 -4.434 1.00 92.44 78 ILE A O 1
ATOM 607 N N . GLN A 1 79 ? 7.958 -6.266 -3.054 1.00 94.50 79 GLN A N 1
ATOM 608 C CA . GLN A 1 79 ? 6.974 -7.153 -2.444 1.00 94.50 79 GLN A CA 1
ATOM 609 C C . GLN A 1 79 ? 6.497 -6.596 -1.101 1.00 94.50 79 GLN A C 1
ATOM 611 O O . GLN A 1 79 ? 7.172 -5.785 -0.471 1.00 94.50 79 GLN A O 1
ATOM 616 N N . VAL A 1 80 ? 5.332 -7.050 -0.637 1.00 93.19 80 VAL A N 1
ATOM 617 C CA . VAL A 1 80 ? 4.788 -6.672 0.681 1.00 93.19 80 VAL A CA 1
ATOM 618 C C . VAL A 1 80 ? 5.764 -7.028 1.806 1.00 93.19 80 VAL A C 1
ATOM 620 O O . VAL A 1 80 ? 5.893 -6.267 2.757 1.00 93.19 80 VAL A O 1
ATOM 623 N N . GLY A 1 81 ? 6.480 -8.151 1.694 1.00 90.12 81 GLY A N 1
ATOM 624 C CA . GLY A 1 81 ? 7.467 -8.579 2.689 1.00 90.12 81 GLY A CA 1
ATOM 625 C C . GLY A 1 81 ? 8.680 -7.654 2.831 1.00 90.12 81 GLY A C 1
ATOM 626 O O . GLY A 1 81 ? 9.333 -7.690 3.871 1.00 90.12 81 GLY A O 1
ATOM 627 N N . ASP A 1 82 ? 8.954 -6.816 1.828 1.00 89.81 82 ASP A N 1
ATOM 628 C CA . ASP A 1 82 ? 10.054 -5.844 1.854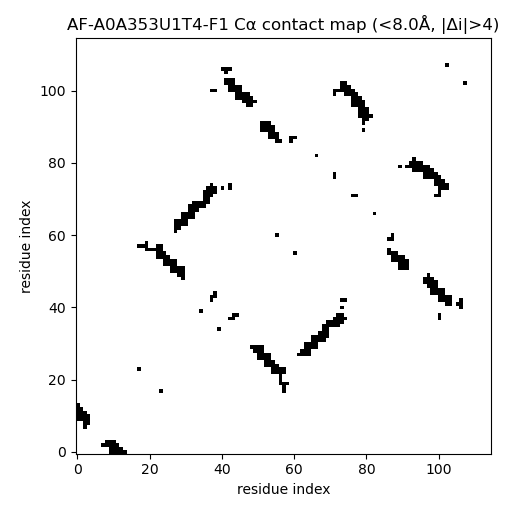 1.00 89.81 82 ASP A CA 1
ATOM 629 C C . ASP A 1 82 ? 9.652 -4.530 2.550 1.00 89.81 82 ASP A C 1
ATOM 631 O O . ASP A 1 82 ? 10.498 -3.671 2.798 1.00 89.81 82 ASP A O 1
ATOM 635 N N . LEU A 1 83 ? 8.360 -4.354 2.858 1.00 89.06 83 LEU A N 1
ATOM 636 C CA . LEU A 1 83 ? 7.819 -3.159 3.498 1.00 89.06 83 LEU A CA 1
ATOM 637 C C . LEU A 1 83 ? 7.737 -3.345 5.011 1.00 89.06 83 LEU A C 1
ATOM 639 O O . LEU A 1 83 ? 7.225 -4.347 5.509 1.00 89.06 83 LEU A O 1
ATOM 643 N N . GLN A 1 84 ? 8.213 -2.345 5.745 1.00 87.12 84 GLN A N 1
ATOM 644 C CA . GLN A 1 84 ? 8.174 -2.323 7.202 1.00 87.12 84 GLN A CA 1
ATOM 645 C C . GLN A 1 84 ? 7.666 -0.961 7.655 1.00 87.12 84 GLN A C 1
ATOM 647 O O . GLN A 1 84 ? 8.201 0.074 7.257 1.00 87.12 84 GLN A O 1
ATOM 652 N N . TYR A 1 85 ? 6.634 -0.981 8.489 1.00 88.94 85 TYR A N 1
ATOM 653 C CA . TYR A 1 85 ? 6.041 0.206 9.085 1.00 88.94 85 TYR A CA 1
ATOM 654 C C . TYR A 1 85 ? 6.031 0.033 10.608 1.00 88.94 85 TYR A C 1
ATOM 656 O O . TYR A 1 85 ? 5.751 -1.070 11.087 1.00 88.94 85 TYR A O 1
ATOM 664 N N . PRO A 1 86 ? 6.355 1.078 11.386 1.00 87.31 86 PRO A N 1
ATOM 665 C CA . PRO A 1 86 ? 6.292 1.000 12.839 1.00 87.31 86 PRO A CA 1
ATOM 666 C C . PRO A 1 86 ? 4.841 0.798 13.284 1.00 87.31 86 PRO A C 1
ATOM 668 O O . PRO A 1 86 ? 3.938 1.411 12.724 1.00 87.31 86 PRO A O 1
ATOM 671 N N . ASN A 1 87 ? 4.626 -0.057 14.286 1.00 88.06 87 ASN A N 1
ATOM 672 C CA . ASN A 1 87 ? 3.322 -0.302 14.923 1.00 88.06 87 ASN A CA 1
ATOM 673 C C . ASN A 1 87 ? 2.194 -0.801 13.992 1.00 88.06 87 ASN A C 1
ATOM 675 O O . ASN A 1 87 ? 1.030 -0.799 14.389 1.00 88.06 87 ASN A O 1
ATOM 679 N N . LEU A 1 88 ? 2.518 -1.269 12.781 1.00 90.44 88 LEU A N 1
ATOM 680 C CA . LEU A 1 88 ? 1.543 -1.778 11.815 1.00 90.44 88 LEU A CA 1
ATOM 681 C C . LEU A 1 88 ? 1.899 -3.192 11.354 1.00 90.44 88 LEU A C 1
ATOM 683 O O . LEU A 1 88 ? 3.040 -3.491 11.005 1.00 90.44 88 LEU A O 1
ATOM 687 N N . GLU A 1 89 ? 0.885 -4.048 11.281 1.00 91.50 89 GLU A N 1
ATOM 688 C CA . GLU A 1 89 ? 0.985 -5.399 10.738 1.00 91.50 89 GLU A CA 1
ATOM 689 C C . GLU A 1 89 ? 0.351 -5.451 9.339 1.00 91.50 89 GLU A C 1
ATOM 691 O O . GLU A 1 89 ? -0.823 -5.121 9.157 1.00 91.50 89 GLU A O 1
ATOM 696 N N . LEU A 1 90 ? 1.121 -5.876 8.334 1.00 93.00 90 LEU A N 1
ATOM 697 C CA . LEU A 1 90 ? 0.630 -6.076 6.967 1.00 93.00 90 LEU A CA 1
ATOM 698 C C . LEU A 1 90 ? -0.018 -7.462 6.853 1.00 93.00 90 LEU A C 1
ATOM 700 O O . LEU A 1 90 ? 0.652 -8.478 7.026 1.00 93.00 90 LEU A O 1
ATOM 704 N N . LEU A 1 91 ? -1.312 -7.510 6.521 1.00 92.88 91 LEU A N 1
ATOM 705 C CA . LEU A 1 91 ? -2.076 -8.765 6.428 1.00 92.88 91 LEU A CA 1
ATOM 706 C C . LEU A 1 91 ? -2.056 -9.395 5.028 1.00 92.88 91 LEU A C 1
ATOM 708 O O . LEU A 1 91 ? -2.515 -10.522 4.839 1.00 92.88 91 LEU A O 1
ATOM 712 N N . ASN A 1 92 ? -1.568 -8.671 4.021 1.00 91.38 92 ASN A N 1
ATOM 713 C CA . ASN A 1 92 ? -1.409 -9.209 2.674 1.00 91.38 92 ASN A CA 1
ATOM 714 C C . ASN A 1 92 ? -0.310 -10.283 2.627 1.00 91.38 92 ASN A C 1
ATOM 716 O O . ASN A 1 92 ? 0.636 -10.276 3.412 1.00 91.38 92 ASN A O 1
ATOM 720 N N . ALA A 1 93 ? -0.406 -11.191 1.652 1.00 93.00 93 ALA A N 1
ATOM 721 C CA . ALA A 1 93 ? 0.625 -12.198 1.430 1.00 93.00 93 ALA A CA 1
ATOM 722 C C . ALA A 1 93 ? 1.990 -11.534 1.178 1.00 93.00 93 ALA A C 1
ATOM 724 O O . ALA A 1 93 ? 2.100 -10.642 0.337 1.00 93.00 93 ALA A O 1
ATOM 725 N N . LYS A 1 94 ? 3.038 -12.014 1.860 1.00 91.50 94 LYS A N 1
ATOM 726 C CA . LYS A 1 94 ? 4.392 -11.429 1.802 1.00 91.50 94 LYS A CA 1
ATOM 727 C C . LYS A 1 94 ? 4.963 -11.355 0.383 1.00 91.50 94 LYS A C 1
ATOM 729 O O . LYS A 1 94 ? 5.685 -10.420 0.070 1.00 91.50 94 LYS A O 1
ATOM 734 N N . HIS A 1 95 ? 4.600 -12.309 -0.470 1.00 91.69 95 HIS A N 1
ATOM 735 C CA . HIS A 1 95 ? 5.063 -12.414 -1.859 1.00 91.69 95 HIS A CA 1
ATOM 736 C C . HIS A 1 95 ? 4.256 -11.551 -2.841 1.00 91.69 95 HIS A C 1
ATOM 738 O O . HIS A 1 95 ? 4.551 -11.529 -4.035 1.00 91.69 95 HIS A O 1
ATOM 744 N N . SER A 1 96 ? 3.199 -10.886 -2.366 1.00 92.88 96 SER A N 1
ATOM 745 C CA . SER A 1 96 ? 2.373 -10.021 -3.200 1.00 92.88 96 SER A CA 1
ATOM 746 C C . SER A 1 96 ? 3.183 -8.817 -3.670 1.00 92.88 96 SER A C 1
ATOM 748 O O . SER A 1 96 ? 3.919 -8.213 -2.890 1.00 92.88 96 SER A O 1
ATOM 750 N N . VAL A 1 97 ? 3.052 -8.474 -4.948 1.00 93.12 97 VAL A N 1
ATOM 751 C CA . VAL A 1 97 ? 3.789 -7.371 -5.570 1.00 93.12 97 VAL A CA 1
ATOM 752 C C . VAL A 1 97 ? 3.016 -6.073 -5.386 1.00 93.12 97 VAL A C 1
ATOM 754 O O . VAL A 1 97 ? 1.875 -5.963 -5.826 1.00 93.12 97 VAL A O 1
ATOM 757 N N . VAL A 1 98 ? 3.659 -5.070 -4.791 1.00 92.69 98 VAL A N 1
ATOM 758 C CA . VAL A 1 98 ? 3.066 -3.742 -4.581 1.00 92.69 98 VAL A CA 1
ATOM 759 C C . VAL A 1 98 ? 3.313 -2.849 -5.793 1.00 92.69 98 VAL A C 1
ATOM 761 O O . VAL A 1 98 ? 2.383 -2.265 -6.351 1.00 92.69 98 VAL A O 1
ATOM 764 N N . SER A 1 99 ? 4.568 -2.776 -6.237 1.00 91.62 99 SER A N 1
ATOM 765 C CA . SER A 1 99 ? 5.000 -1.938 -7.357 1.00 91.62 99 SER A CA 1
ATOM 766 C C . SER A 1 99 ? 6.064 -2.647 -8.189 1.00 91.62 99 SER A C 1
ATOM 768 O O . SER A 1 99 ? 6.891 -3.390 -7.658 1.00 91.62 99 SER A O 1
ATOM 770 N N . SER A 1 100 ? 6.047 -2.428 -9.503 1.00 92.12 100 SER A N 1
ATOM 771 C CA . SER A 1 100 ? 7.001 -3.018 -10.444 1.00 92.12 100 SER A CA 1
ATOM 772 C C . SER A 1 100 ? 7.415 -2.035 -11.533 1.00 92.12 100 SER A C 1
ATOM 774 O O . SER A 1 100 ? 6.634 -1.171 -11.935 1.00 92.12 100 SER A O 1
ATOM 776 N N . VAL A 1 101 ? 8.636 -2.180 -12.053 1.00 92.62 101 VAL A N 1
ATOM 777 C CA . VAL A 1 101 ? 9.055 -1.489 -13.281 1.00 92.62 101 VAL A CA 1
ATOM 778 C C . VAL A 1 101 ? 9.047 -2.487 -14.430 1.00 92.62 101 VAL A C 1
ATOM 780 O O . VAL A 1 101 ? 9.926 -3.340 -14.546 1.00 92.62 101 VAL A O 1
ATOM 783 N N . LYS A 1 102 ? 8.048 -2.372 -15.305 1.00 89.75 102 LYS A N 1
ATOM 784 C CA . LYS A 1 102 ? 7.889 -3.226 -16.485 1.00 89.75 102 LYS A CA 1
ATOM 785 C C . LYS A 1 102 ? 8.844 -2.785 -17.591 1.00 89.75 102 LYS A C 1
ATOM 787 O O . LYS A 1 102 ? 8.953 -1.592 -17.888 1.00 89.75 102 LYS A O 1
ATOM 792 N N . LEU A 1 103 ? 9.496 -3.752 -18.237 1.00 87.25 103 LEU A N 1
ATOM 793 C CA . LEU A 1 103 ? 10.300 -3.491 -19.430 1.00 87.25 103 LEU A CA 1
ATOM 794 C C . LEU A 1 103 ? 9.403 -3.027 -20.578 1.00 87.25 103 LEU A C 1
ATOM 796 O O . LEU A 1 103 ? 8.411 -3.675 -20.918 1.00 87.25 103 LEU A O 1
ATOM 800 N N . THR A 1 104 ? 9.785 -1.921 -21.209 1.00 87.44 104 THR A N 1
ATOM 801 C CA . THR A 1 104 ? 9.181 -1.479 -22.465 1.0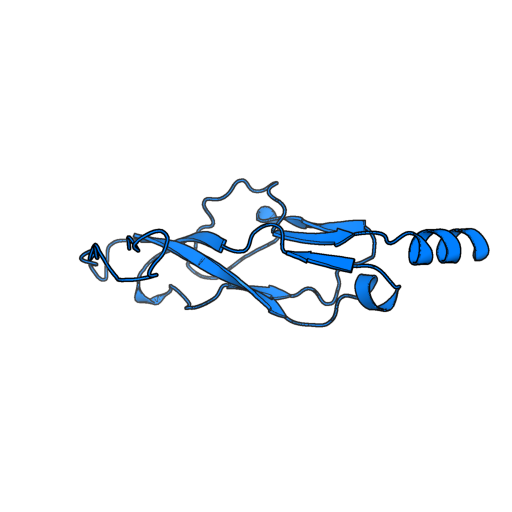0 87.44 104 THR A CA 1
ATOM 802 C C . THR A 1 104 ? 9.941 -2.080 -23.646 1.00 87.44 104 THR A C 1
ATOM 804 O O . THR A 1 104 ? 11.109 -2.459 -23.533 1.00 87.44 104 THR A O 1
ATOM 807 N N . ARG A 1 105 ? 9.288 -2.164 -24.813 1.00 83.06 105 ARG A N 1
ATOM 808 C CA . ARG A 1 105 ? 9.934 -2.653 -26.046 1.00 83.06 105 ARG A CA 1
ATOM 809 C C . ARG A 1 105 ? 11.167 -1.819 -26.414 1.00 83.06 105 ARG A C 1
ATOM 811 O O . ARG A 1 105 ? 12.172 -2.384 -26.825 1.00 83.06 105 ARG A O 1
ATOM 818 N N . ALA A 1 106 ? 11.094 -0.502 -26.216 1.00 80.75 106 ALA A N 1
ATOM 819 C CA . ALA A 1 106 ? 12.198 0.418 -26.473 1.00 80.75 106 ALA A CA 1
ATOM 820 C C . ALA A 1 106 ? 13.385 0.184 -25.521 1.00 80.75 106 ALA A C 1
ATOM 822 O O . ALA A 1 106 ? 14.513 0.069 -25.989 1.00 80.75 106 ALA A O 1
ATOM 823 N N . ALA A 1 107 ? 13.133 0.026 -24.216 1.00 77.25 107 ALA A N 1
ATOM 824 C CA . ALA A 1 107 ? 14.187 -0.253 -23.236 1.00 77.25 107 ALA A CA 1
ATOM 825 C C . ALA A 1 107 ? 14.897 -1.593 -23.504 1.00 77.25 107 ALA A C 1
ATOM 827 O O . ALA A 1 107 ? 16.118 -1.678 -23.423 1.00 77.25 107 ALA A O 1
ATOM 82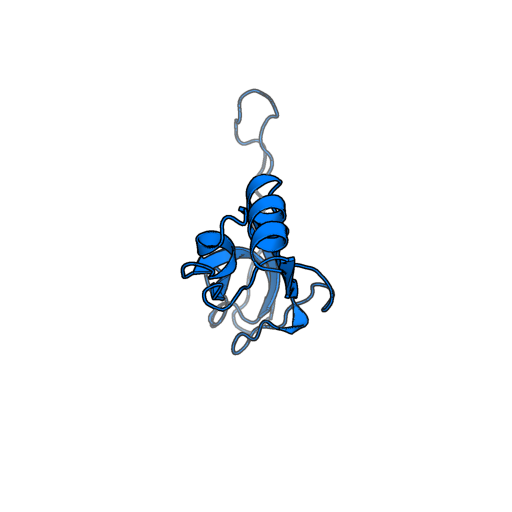8 N N . ARG A 1 108 ? 14.148 -2.628 -23.915 1.00 76.75 108 ARG A N 1
ATOM 829 C CA . ARG A 1 108 ? 14.723 -3.933 -24.284 1.00 76.75 108 ARG A CA 1
ATOM 830 C C . ARG A 1 108 ? 15.656 -3.845 -25.499 1.00 76.75 108 ARG A C 1
ATOM 832 O O . ARG A 1 108 ? 16.689 -4.502 -25.513 1.00 76.75 108 ARG A O 1
ATOM 839 N N . ALA A 1 109 ? 15.296 -3.041 -26.501 1.00 76.25 109 ALA A N 1
ATOM 840 C CA . ALA A 1 109 ? 16.121 -2.837 -27.693 1.00 76.25 109 ALA A CA 1
ATOM 841 C C . ALA A 1 109 ? 17.381 -1.995 -27.416 1.00 76.25 109 ALA A C 1
ATOM 843 O O . ALA A 1 109 ? 18.359 -2.122 -28.145 1.00 76.25 109 ALA A O 1
ATOM 844 N N . ALA A 1 110 ? 17.358 -1.141 -26.387 1.00 74.12 110 ALA A N 1
ATOM 845 C CA . ALA A 1 110 ? 18.523 -0.375 -25.947 1.00 74.12 110 ALA A CA 1
ATOM 846 C C . ALA A 1 110 ? 19.540 -1.258 -25.204 1.00 74.12 110 ALA A C 1
ATOM 848 O O . ALA A 1 110 ? 20.718 -1.199 -25.529 1.00 74.12 110 ALA A O 1
ATOM 849 N N . GLN A 1 111 ? 19.084 -2.144 -24.307 1.00 67.38 111 GLN A N 1
ATOM 850 C CA . GLN A 1 111 ? 19.962 -3.106 -23.619 1.00 67.38 111 GLN A CA 1
ATOM 851 C C . GLN A 1 111 ? 20.683 -4.053 -24.589 1.00 67.38 111 GLN A C 1
ATOM 853 O O . GLN A 1 111 ? 21.866 -4.302 -24.431 1.00 67.38 111 GLN A O 1
ATOM 858 N N . GLN A 1 112 ? 20.005 -4.521 -25.642 1.00 62.88 112 GLN A N 1
ATOM 859 C CA . GLN A 1 112 ? 20.612 -5.403 -26.652 1.00 62.88 112 GLN A CA 1
ATOM 860 C C . GLN A 1 112 ? 21.666 -4.734 -27.551 1.00 62.88 112 GLN A C 1
ATOM 862 O O . GLN A 1 112 ? 22.256 -5.421 -28.375 1.00 62.88 112 GLN A O 1
ATOM 867 N N . LYS A 1 113 ? 21.851 -3.411 -27.472 1.00 59.06 113 LYS A N 1
ATOM 868 C CA . LYS A 1 113 ? 22.888 -2.689 -28.229 1.00 59.06 113 LYS A CA 1
ATOM 869 C C . LYS A 1 113 ? 24.151 -2.414 -27.410 1.00 59.06 113 LYS A C 1
ATOM 871 O O . LYS A 1 113 ? 25.132 -1.965 -27.994 1.00 59.06 113 LYS A O 1
ATOM 876 N N . GLU A 1 114 ? 24.094 -2.602 -26.093 1.00 53.66 114 GLU A N 1
ATOM 877 C CA . GLU A 1 114 ? 25.232 -2.407 -25.185 1.00 53.66 114 GLU A CA 1
ATOM 878 C C . GLU A 1 114 ? 25.976 -3.718 -24.865 1.00 53.66 114 GLU A C 1
ATOM 880 O O . GLU A 1 114 ? 27.103 -3.645 -24.378 1.00 53.66 114 GLU A O 1
ATOM 885 N N . ASP A 1 115 ? 25.385 -4.877 -25.192 1.00 43.62 115 ASP A N 1
ATOM 886 C CA . ASP A 1 115 ? 26.031 -6.205 -25.228 1.00 43.62 115 ASP A CA 1
ATOM 887 C C . ASP A 1 115 ? 26.564 -6.530 -26.639 1.00 43.62 115 ASP A C 1
ATOM 889 O O . ASP A 1 115 ? 27.660 -7.130 -26.741 1.00 43.62 115 ASP A O 1
#

Foldseek 3Di:
DDADPPPRHDDDDDDDDADQPDKDKDKAAEDEDADAPQVVLVWDKDFPDRTFIKIAGPVQDDNYHYDYRHPAHAFDFDFLLNDDGPRMDTPDDRRHTGMHTYDDPVSVVVVVVVD

Radius of gyration: 18.6 Å; Cα contacts (8 Å, |Δi|>4): 211; chains: 1; bounding box: 53×22×51 Å

Solvent-accessible surface area (backbone atoms only — not comparable to full-atom values): 6826 Å² total; per-residue (Å²): 116,42,59,41,99,78,78,69,44,82,74,46,80,82,85,80,90,83,53,81,90,49,70,45,78,48,78,34,40,55,42,82,40,76,68,28,50,8,44,77,62,49,21,45,78,42,75,72,40,59,55,47,45,35,36,27,34,67,91,63,59,65,87,55,45,80,41,82,35,42,86,37,39,65,68,39,70,43,35,48,63,79,60,85,59,81,78,49,45,73,73,58,62,47,84,42,58,36,38,34,20,43,77,32,77,66,32,54,58,52,57,68,71,77,113

Mean predicted aligned error: 6.21 Å

pLDDT: mean 89.27, std 8.03, range [43.62, 96.25]